Protein AF-A0A350WR61-F1 (afdb_monomer)

Secondary structure (DSSP, 8-state):
--------------------------PPPP-PPP-PPPPPPPPPPPEEEEETTEEEEHHHHHHHHHHHHHHHHHTT----HHHHHHHHHHHHHHHHHHHHHHHHTT----HHHHHHHHHHHHHHHSSHHHHHHHHHHTT--HHHHHHHHHH--

pLDDT: mean 86.01, std 17.09, range [39.62, 98.5]

Foldseek 3Di:
DDDDDDDDDDDDDDDDDDDDDPDDPPPPDDDDDDDDDDDDDDDDAAAPDADPNRGHHPVLLVLVLLLQVVVCVVVVHDDDSVRSSVVSVVVLNVLQVVQVVCVVVVNACDPVNLVVVVVVVCVVLVHPVSVCVVQVVSVHDPVSVSVVSRSRD

Mean predicted aligned error: 13.02 Å

Nearest PDB structures (foldseek):
  3nrk-assembly1_A  TM=5.940E-01  e=2.327E-01  Leptospira interrogans serovar Copenhageni str. Fiocruz L1-130
  1knz-assembly2_C  TM=4.263E-01  e=9.697E+00  Simian rotavirus A/SA11
  1knz-assembly4_N  TM=3.818E-01  e=7.681E+00  Simian rotavirus A/SA11

Solvent-accessible surface area (backbone atoms only — not comparable to full-atom values): 9834 Å² total; per-residue (Å²): 140,85,91,84,94,76,88,88,87,88,86,89,82,90,82,91,77,91,76,93,74,94,68,79,84,79,72,76,75,80,78,75,82,76,85,74,78,76,78,80,77,83,80,81,76,70,53,79,48,69,59,100,83,46,72,46,33,46,65,60,50,55,49,48,41,50,45,52,53,51,53,35,48,77,70,74,46,91,75,55,68,69,60,47,53,49,55,47,50,54,48,54,52,51,35,51,53,49,42,51,54,30,42,77,71,72,54,67,80,45,76,67,54,51,47,51,53,49,54,51,46,21,61,74,57,71,31,62,70,47,42,52,52,51,34,51,76,61,75,34,55,73,65,60,43,51,51,55,56,65,39,67,118

Structure (mmCIF, N/CA/C/O backbone):
data_AF-A0A350WR61-F1
#
_entry.id   AF-A0A350WR61-F1
#
loop_
_atom_site.group_PDB
_atom_site.id
_atom_site.type_symbol
_atom_site.label_atom_id
_atom_site.label_alt_id
_atom_site.label_comp_id
_atom_site.label_asym_id
_atom_site.label_entity_id
_atom_site.label_seq_id
_atom_site.pdbx_PDB_ins_code
_atom_site.Cartn_x
_atom_site.Cartn_y
_atom_site.Cartn_z
_atom_site.occupancy
_atom_site.B_iso_or_equiv
_atom_site.auth_seq_id
_atom_site.auth_comp_id
_atom_site.auth_asym_id
_atom_site.auth_atom_id
_atom_site.pdbx_PDB_model_num
ATOM 1 N N . MET A 1 1 ? 22.393 50.108 -62.869 1.00 44.00 1 MET A N 1
ATOM 2 C CA . MET A 1 1 ? 23.284 51.117 -62.239 1.00 44.00 1 MET A CA 1
ATOM 3 C C . MET A 1 1 ? 24.704 50.966 -62.793 1.00 44.00 1 MET A C 1
ATOM 5 O O . MET A 1 1 ? 24.929 50.007 -63.521 1.00 44.00 1 MET A O 1
ATOM 9 N N . ARG A 1 2 ? 25.620 51.920 -62.555 1.00 39.62 2 ARG A N 1
ATOM 10 C CA . ARG A 1 2 ? 26.973 51.962 -63.163 1.00 39.62 2 ARG A CA 1
ATOM 11 C C . ARG A 1 2 ? 28.097 51.743 -62.136 1.00 39.62 2 ARG A C 1
ATOM 13 O O . ARG A 1 2 ? 27.868 51.831 -60.937 1.00 39.62 2 ARG A O 1
ATOM 20 N N . PHE A 1 3 ? 29.280 51.427 -62.657 1.00 47.56 3 PHE A N 1
ATOM 21 C CA . PHE A 1 3 ? 30.454 50.871 -61.973 1.00 47.56 3 PHE A CA 1
ATOM 22 C C . PHE A 1 3 ? 31.424 51.959 -61.465 1.00 47.56 3 PHE A C 1
ATOM 24 O O . PHE A 1 3 ? 31.818 52.807 -62.263 1.00 47.56 3 PHE A O 1
ATOM 31 N N . GLN A 1 4 ? 31.857 51.886 -60.199 1.00 44.84 4 GLN A N 1
ATOM 32 C CA . GLN A 1 4 ? 33.144 52.379 -59.650 1.00 44.84 4 GLN A CA 1
ATOM 33 C C . GLN A 1 4 ? 33.476 51.484 -58.431 1.00 44.84 4 GLN A C 1
ATOM 35 O O . GLN A 1 4 ? 32.544 51.137 -57.712 1.00 44.84 4 GLN A O 1
ATOM 40 N N . LEU A 1 5 ? 34.676 50.955 -58.148 1.00 49.38 5 LEU A N 1
ATOM 41 C CA . LEU A 1 5 ? 36.078 51.161 -58.578 1.00 49.38 5 LEU A CA 1
ATOM 42 C C . LEU A 1 5 ? 36.944 52.085 -57.691 1.00 49.38 5 LEU A C 1
ATOM 44 O O . LEU A 1 5 ? 37.292 53.192 -58.088 1.00 49.38 5 LEU A O 1
ATOM 48 N N . THR A 1 6 ? 37.389 51.527 -56.562 1.00 53.47 6 THR A N 1
ATOM 49 C CA . THR A 1 6 ? 38.599 51.868 -55.779 1.00 53.47 6 THR A CA 1
ATOM 50 C C . THR A 1 6 ? 39.135 50.530 -55.212 1.00 53.47 6 THR A C 1
ATOM 52 O O . THR A 1 6 ? 38.340 49.770 -54.668 1.00 53.47 6 THR A O 1
ATOM 55 N N . THR A 1 7 ? 40.340 49.992 -55.481 1.00 47.50 7 THR A N 1
ATOM 56 C CA . THR A 1 7 ? 41.729 50.425 -55.149 1.00 47.50 7 THR A CA 1
ATOM 57 C C . THR A 1 7 ? 41.891 50.929 -53.706 1.00 47.50 7 THR A C 1
ATOM 59 O O . THR A 1 7 ? 41.081 51.722 -53.252 1.00 47.50 7 THR A O 1
ATOM 62 N N . LEU A 1 8 ? 42.889 50.531 -52.902 1.00 45.69 8 LEU A N 1
ATOM 63 C CA . LEU A 1 8 ? 44.117 49.707 -53.062 1.00 45.69 8 LEU A CA 1
ATOM 64 C C . LEU A 1 8 ? 44.355 48.977 -51.683 1.00 45.69 8 LEU A C 1
ATOM 66 O O . LEU A 1 8 ? 43.588 49.241 -50.762 1.00 45.69 8 LEU A O 1
ATOM 70 N N . THR A 1 9 ? 45.269 48.033 -51.386 1.00 51.28 9 THR A N 1
ATOM 71 C CA . THR A 1 9 ? 46.580 47.615 -51.938 1.00 51.28 9 THR A CA 1
ATOM 72 C C . THR A 1 9 ? 46.922 46.159 -51.533 1.00 51.28 9 THR A C 1
ATOM 74 O O . THR A 1 9 ? 46.396 45.649 -50.549 1.00 51.28 9 THR A O 1
ATOM 77 N N . LEU A 1 10 ? 47.845 45.504 -52.253 1.00 56.00 10 LEU A N 1
ATOM 78 C CA . LEU A 1 10 ? 48.500 44.223 -51.907 1.00 56.00 10 LEU A CA 1
ATOM 79 C C . LEU A 1 10 ? 49.873 44.482 -51.260 1.00 56.00 10 LEU A C 1
ATOM 81 O O . LEU A 1 10 ? 50.617 45.286 -51.813 1.00 56.00 10 LEU A O 1
ATOM 85 N N . LEU A 1 11 ? 50.281 43.736 -50.220 1.00 51.81 11 LEU A N 1
ATOM 86 C CA . LEU A 1 11 ? 51.716 43.506 -49.957 1.00 51.81 11 LEU A CA 1
ATOM 87 C C . LEU A 1 11 ? 52.004 42.278 -49.071 1.00 51.81 11 LEU A C 1
ATOM 89 O O . LEU A 1 11 ? 51.783 42.282 -47.864 1.00 51.81 11 LEU A O 1
ATOM 93 N N . LEU A 1 12 ? 52.553 41.238 -49.703 1.00 57.28 12 LEU A N 1
ATOM 94 C CA . LEU A 1 12 ? 53.260 40.125 -49.067 1.00 57.28 12 LEU A CA 1
ATOM 95 C C . LEU A 1 12 ? 54.753 40.483 -49.020 1.00 57.28 12 LEU A C 1
ATOM 97 O O . LEU A 1 12 ? 55.318 40.818 -50.061 1.00 57.28 12 LEU A O 1
ATOM 101 N N . ALA A 1 13 ? 55.402 40.384 -47.859 1.00 51.16 13 ALA A N 1
ATOM 102 C CA . ALA A 1 13 ? 56.842 40.615 -47.724 1.00 51.16 13 ALA A CA 1
ATOM 103 C C . ALA A 1 13 ? 57.480 39.601 -46.762 1.00 51.16 13 ALA A C 1
ATOM 105 O O . ALA A 1 13 ? 56.972 39.365 -45.667 1.00 51.16 13 ALA A O 1
ATOM 106 N N . LEU A 1 14 ? 58.594 38.998 -47.183 1.00 54.62 14 LEU A N 1
ATOM 107 C CA . LEU A 1 14 ? 59.378 38.063 -46.374 1.00 54.62 14 LEU A CA 1
ATOM 108 C C . LEU A 1 14 ? 60.289 38.837 -45.410 1.00 54.62 14 LEU A C 1
ATOM 110 O O . LEU A 1 14 ? 60.936 39.801 -45.811 1.00 54.62 14 LEU A O 1
ATOM 114 N N . GLY A 1 15 ? 60.407 38.354 -44.173 1.00 49.78 15 GLY A N 1
ATOM 115 C CA . GLY A 1 15 ? 61.365 38.847 -43.183 1.00 49.78 15 GLY A CA 1
ATOM 116 C C . GLY A 1 15 ? 62.021 37.686 -42.443 1.00 49.78 15 GLY A C 1
ATOM 117 O O . GLY A 1 15 ? 61.490 37.215 -41.443 1.00 49.78 15 GLY A O 1
ATOM 118 N N . VAL A 1 16 ? 63.163 37.206 -42.943 1.00 54.75 16 VAL A N 1
ATOM 119 C CA . VAL A 1 16 ? 63.955 36.161 -42.276 1.00 54.75 16 VAL A CA 1
ATOM 120 C C . VAL A 1 16 ? 65.034 36.825 -41.426 1.00 54.75 16 VAL A C 1
ATOM 122 O O . VAL A 1 16 ? 66.049 37.271 -41.955 1.00 54.75 16 VAL A O 1
ATOM 125 N N . THR A 1 17 ? 64.835 36.836 -40.109 1.00 59.53 17 THR A N 1
ATOM 126 C CA . THR A 1 17 ? 65.854 37.260 -39.139 1.00 59.53 17 THR A CA 1
ATOM 127 C C . THR A 1 17 ? 66.024 36.168 -38.092 1.00 59.53 17 THR A C 1
ATOM 129 O O . THR A 1 17 ? 65.186 36.007 -37.208 1.00 59.53 17 THR A O 1
ATOM 132 N N . ALA A 1 18 ? 67.112 35.406 -38.189 1.00 51.16 18 ALA A N 1
ATOM 133 C CA . ALA A 1 18 ? 67.494 34.465 -37.145 1.00 51.16 18 ALA A CA 1
ATOM 134 C C . ALA A 1 18 ? 68.160 35.220 -35.986 1.00 51.16 18 ALA A C 1
ATOM 136 O O . ALA A 1 18 ? 69.093 35.991 -36.205 1.00 51.16 18 ALA A O 1
ATOM 137 N N . CYS A 1 19 ? 67.721 34.960 -34.756 1.00 54.78 19 CYS A N 1
ATOM 138 C CA . CYS A 1 19 ? 68.417 35.398 -33.551 1.00 54.78 19 CYS A CA 1
ATOM 139 C C . CYS A 1 19 ? 68.455 34.222 -32.570 1.00 54.78 19 CYS A C 1
ATOM 141 O O . CYS A 1 19 ? 67.416 33.789 -32.071 1.00 54.78 19 CYS A O 1
ATOM 143 N N . ALA A 1 20 ? 69.639 33.648 -32.360 1.00 52.88 20 ALA A N 1
ATOM 144 C CA . ALA A 1 20 ? 69.805 32.476 -31.511 1.00 52.88 20 ALA A CA 1
ATOM 145 C C . ALA A 1 20 ? 69.954 32.893 -30.042 1.00 52.88 20 ALA A C 1
ATOM 147 O O . ALA A 1 20 ? 70.959 33.493 -29.669 1.00 52.88 20 ALA A O 1
ATOM 148 N N . SER A 1 21 ? 68.992 32.500 -29.207 1.00 51.25 21 SER A N 1
ATOM 149 C CA . SER A 1 21 ? 69.112 32.533 -27.747 1.00 51.25 21 SER A CA 1
ATOM 150 C C . SER A 1 21 ? 68.951 31.121 -27.202 1.00 51.25 21 SER A C 1
ATOM 152 O O . SER A 1 21 ? 67.846 30.582 -27.175 1.00 51.25 21 SER A O 1
ATOM 154 N N . PHE A 1 22 ? 70.055 30.525 -26.748 1.00 54.94 22 PHE A N 1
ATOM 155 C CA . PHE A 1 22 ? 70.063 29.226 -26.070 1.00 54.94 22 PHE A CA 1
ATOM 156 C C . PHE A 1 22 ? 69.548 29.367 -24.628 1.00 54.94 22 PHE A C 1
ATOM 158 O O . PHE A 1 22 ? 70.303 29.274 -23.663 1.00 54.94 22 PHE A O 1
ATOM 165 N N . GLY A 1 23 ? 68.245 29.610 -24.482 1.00 56.47 23 GLY A N 1
ATOM 166 C CA . GLY A 1 23 ? 67.543 29.431 -23.215 1.00 56.47 23 GLY A CA 1
ATOM 167 C C . GLY A 1 23 ? 67.274 27.946 -22.984 1.00 56.47 23 GLY A C 1
ATOM 168 O O . GLY A 1 23 ? 66.679 27.289 -23.838 1.00 56.47 23 GLY A O 1
ATOM 169 N N . THR A 1 24 ? 67.698 27.404 -21.842 1.00 59.31 24 THR A N 1
ATOM 170 C CA . THR A 1 24 ? 67.342 26.035 -21.4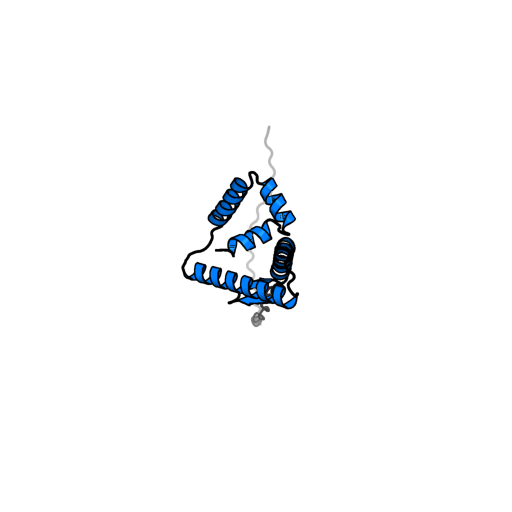44 1.00 59.31 24 THR A CA 1
ATOM 171 C C . THR A 1 24 ? 65.820 25.916 -21.324 1.00 59.31 24 THR A C 1
ATOM 173 O O . THR A 1 24 ? 65.232 26.703 -20.576 1.00 59.31 24 THR A O 1
ATOM 176 N N . PRO A 1 25 ? 65.161 24.958 -22.003 1.00 57.53 25 PRO A N 1
ATOM 177 C CA . PRO A 1 25 ? 63.734 24.743 -21.828 1.00 57.53 25 PRO A CA 1
ATOM 178 C C . PRO A 1 25 ? 63.483 24.150 -20.439 1.00 57.53 25 PRO A C 1
ATOM 180 O O . PRO A 1 25 ? 63.568 22.941 -20.232 1.00 57.53 25 PRO A O 1
ATOM 183 N N . SER A 1 26 ? 63.168 25.021 -19.482 1.00 58.69 26 SER A N 1
ATOM 184 C CA . SER A 1 26 ? 62.609 24.645 -18.185 1.00 58.69 26 SER A CA 1
ATOM 185 C C . SER A 1 26 ? 61.188 24.124 -18.396 1.00 58.69 26 SER A C 1
ATOM 187 O O . SER A 1 26 ? 60.215 24.839 -18.159 1.00 58.69 26 SER A O 1
ATOM 189 N N . THR A 1 27 ? 61.073 22.897 -18.908 1.00 60.53 27 THR A N 1
ATOM 190 C CA . THR A 1 27 ? 59.798 22.201 -19.084 1.00 60.53 27 THR A CA 1
ATOM 191 C C . THR A 1 27 ? 59.062 22.203 -17.745 1.00 60.53 27 THR A C 1
ATOM 193 O O . THR A 1 27 ? 59.596 21.647 -16.781 1.00 60.53 27 THR A O 1
ATOM 196 N N . PRO A 1 28 ? 57.871 22.820 -17.639 1.00 64.25 28 PRO A N 1
ATOM 197 C CA . PRO A 1 28 ? 57.111 22.766 -16.403 1.00 64.25 28 PRO A CA 1
ATOM 198 C C . PRO A 1 28 ? 56.745 21.307 -16.135 1.00 64.25 28 PRO A C 1
ATOM 200 O O . PRO A 1 28 ? 56.165 20.643 -16.997 1.00 64.25 28 PRO A O 1
ATOM 203 N N . THR A 1 29 ? 57.102 20.802 -14.953 1.00 67.31 29 THR A N 1
ATOM 204 C CA . THR A 1 29 ? 56.697 19.465 -14.510 1.00 67.31 29 THR A CA 1
ATOM 205 C C . THR A 1 29 ? 55.178 19.347 -14.653 1.00 67.31 29 THR A C 1
ATOM 207 O O . THR A 1 29 ? 54.475 20.212 -14.120 1.00 67.31 29 THR A O 1
ATOM 210 N N . PRO A 1 30 ? 54.648 18.326 -15.353 1.00 65.06 30 PRO A N 1
ATOM 211 C CA . PRO A 1 30 ? 53.210 18.142 -15.465 1.00 65.06 30 PRO A CA 1
ATOM 212 C C . PRO A 1 30 ? 52.582 18.085 -14.073 1.00 65.06 30 PRO A C 1
ATOM 214 O O . PRO A 1 30 ? 52.968 17.248 -13.254 1.00 65.06 30 PRO A O 1
ATOM 217 N N . SER A 1 31 ? 51.624 18.974 -13.796 1.00 68.06 31 SER A N 1
ATOM 218 C CA . SER A 1 31 ? 50.826 18.855 -12.579 1.00 68.06 31 SER A CA 1
ATOM 219 C C . SER A 1 31 ? 50.038 17.559 -12.680 1.00 68.06 31 SER A C 1
ATOM 221 O O . SER A 1 31 ? 49.202 17.410 -13.572 1.00 68.06 31 SER A O 1
ATOM 223 N N . ILE A 1 32 ? 50.319 16.623 -11.778 1.00 72.44 32 ILE A N 1
ATOM 224 C CA . ILE A 1 32 ? 49.530 15.401 -11.638 1.00 72.44 32 ILE A CA 1
ATOM 225 C C . ILE A 1 32 ? 48.088 15.845 -11.329 1.00 72.44 32 ILE A C 1
ATOM 227 O O . ILE A 1 32 ? 47.916 16.728 -10.480 1.00 72.44 32 ILE A O 1
ATOM 231 N N . PRO A 1 33 ? 47.060 15.324 -12.022 1.00 72.81 33 PRO A N 1
ATOM 232 C CA . PRO A 1 33 ? 45.683 15.644 -11.679 1.00 72.81 33 PRO A CA 1
ATOM 233 C C . PRO A 1 33 ? 45.382 15.126 -10.270 1.00 72.81 33 PRO A C 1
ATOM 235 O O . PRO A 1 33 ? 45.578 13.947 -9.986 1.00 72.81 33 PRO A O 1
ATOM 238 N N . THR A 1 34 ? 44.916 16.008 -9.389 1.00 74.81 34 THR A N 1
ATOM 239 C CA . THR A 1 34 ? 44.359 15.605 -8.093 1.00 74.81 34 THR A CA 1
ATOM 240 C C . THR A 1 34 ? 43.065 14.836 -8.332 1.00 74.81 34 THR A C 1
ATOM 242 O O . THR A 1 34 ? 42.216 15.310 -9.088 1.00 74.81 34 THR A O 1
ATOM 245 N N . ASP A 1 35 ? 42.887 13.694 -7.668 1.00 77.31 35 ASP A N 1
ATOM 246 C CA . ASP A 1 35 ? 41.625 12.954 -7.708 1.00 77.31 35 ASP A CA 1
ATOM 247 C C . ASP A 1 35 ? 40.474 13.828 -7.189 1.00 77.31 35 ASP A C 1
ATOM 249 O O . ASP A 1 35 ? 40.415 14.192 -6.011 1.00 77.31 35 ASP A O 1
ATOM 253 N N . THR A 1 36 ? 39.544 14.175 -8.080 1.00 81.56 36 THR A N 1
ATOM 254 C CA . THR A 1 36 ? 38.293 14.839 -7.705 1.00 81.56 36 THR A CA 1
ATOM 255 C C . THR A 1 36 ? 37.459 13.864 -6.870 1.00 81.56 36 THR A C 1
ATOM 257 O O . THR A 1 36 ? 37.189 12.760 -7.352 1.00 81.56 36 THR A O 1
ATOM 260 N N . PRO A 1 37 ? 37.008 14.234 -5.655 1.00 80.31 37 PRO A N 1
ATOM 261 C CA . PRO A 1 37 ? 36.134 13.380 -4.860 1.00 80.31 37 PRO A CA 1
ATOM 262 C C . PRO A 1 37 ? 34.889 12.966 -5.649 1.00 80.31 37 PRO A C 1
ATOM 264 O O . PRO A 1 37 ? 34.277 13.793 -6.331 1.00 80.31 37 PRO A O 1
ATOM 267 N N . LEU A 1 38 ? 34.504 11.692 -5.538 1.00 81.25 38 LEU A N 1
ATOM 268 C CA . LEU A 1 38 ? 33.260 11.200 -6.128 1.00 81.25 38 LEU A CA 1
ATOM 269 C C . LEU A 1 38 ? 32.066 12.024 -5.606 1.00 81.25 38 LEU A C 1
ATOM 271 O O . LEU A 1 38 ? 32.056 12.398 -4.428 1.00 81.25 38 LEU A O 1
ATOM 275 N N . PRO A 1 39 ? 31.056 12.308 -6.452 1.00 82.25 39 PRO A N 1
ATOM 276 C CA . PRO A 1 39 ? 29.849 12.986 -6.000 1.00 82.25 39 PRO A CA 1
ATOM 277 C C . PRO A 1 39 ? 29.162 12.167 -4.894 1.00 82.25 39 PRO A C 1
ATOM 279 O O . PRO A 1 39 ? 29.231 10.934 -4.915 1.00 82.25 39 PRO A O 1
ATOM 282 N N . PRO A 1 40 ? 28.501 12.821 -3.924 1.00 81.75 40 PRO A N 1
ATOM 283 C CA . PRO A 1 40 ? 27.839 12.118 -2.834 1.00 81.75 40 PRO A CA 1
ATOM 284 C C . PRO A 1 40 ? 26.739 11.194 -3.369 1.00 81.75 40 PRO A C 1
ATOM 286 O O . PRO A 1 40 ? 25.969 11.571 -4.254 1.00 81.75 40 PRO A O 1
ATOM 289 N N . SER A 1 41 ? 26.645 9.994 -2.791 1.00 81.75 41 SER A N 1
ATOM 290 C CA . SER A 1 41 ? 25.501 9.101 -3.000 1.00 81.75 41 SER A CA 1
ATOM 291 C C . SER A 1 41 ? 24.201 9.814 -2.602 1.00 81.75 41 SER A C 1
ATOM 293 O O . SER A 1 41 ? 24.210 10.541 -1.602 1.00 81.75 41 SER A O 1
ATOM 295 N N . PRO A 1 42 ? 23.075 9.596 -3.308 1.00 84.06 42 PRO A N 1
ATOM 296 C CA . PRO A 1 42 ? 21.775 10.051 -2.831 1.00 84.06 42 PRO A CA 1
ATOM 297 C C . PRO A 1 42 ? 21.471 9.471 -1.442 1.00 84.06 42 PRO A C 1
ATOM 299 O O . PRO A 1 42 ? 21.801 8.318 -1.148 1.00 84.06 42 PRO A O 1
ATOM 302 N N . THR A 1 43 ? 20.835 10.279 -0.596 1.00 89.44 43 THR A N 1
ATOM 303 C CA . THR A 1 43 ? 20.359 9.864 0.729 1.00 89.44 43 THR A CA 1
ATOM 304 C C . THR A 1 43 ? 19.168 8.906 0.578 1.00 89.44 43 THR A C 1
ATOM 306 O O . THR A 1 43 ? 18.233 9.250 -0.149 1.00 89.44 43 THR A O 1
ATOM 309 N N . PRO A 1 44 ? 19.148 7.744 1.260 1.00 89.62 44 PRO A N 1
ATOM 310 C CA . PRO A 1 44 ? 17.987 6.852 1.275 1.00 89.62 44 PRO A CA 1
ATOM 311 C C . PRO A 1 44 ? 16.708 7.517 1.821 1.00 89.62 44 PRO A C 1
ATOM 313 O O . PRO A 1 44 ? 16.799 8.424 2.655 1.00 89.62 44 PRO A O 1
ATOM 316 N N . PRO A 1 45 ? 15.511 7.062 1.403 1.00 92.44 45 PRO A N 1
ATOM 317 C CA . PRO A 1 45 ? 14.247 7.558 1.942 1.00 92.44 45 PRO A CA 1
ATOM 318 C C . PRO A 1 45 ? 14.030 7.103 3.401 1.00 92.44 45 PRO A C 1
ATOM 320 O O . PRO A 1 45 ? 14.481 6.015 3.778 1.00 92.44 45 PRO A O 1
ATOM 323 N N . PRO A 1 46 ? 13.290 7.872 4.227 1.00 96.44 46 PRO A N 1
ATOM 324 C CA . PRO A 1 46 ? 12.833 7.412 5.539 1.00 96.44 46 PRO A CA 1
ATOM 325 C C . PRO A 1 46 ? 12.044 6.106 5.404 1.00 96.44 46 PRO A C 1
ATOM 327 O O . PRO A 1 46 ? 11.065 6.046 4.659 1.00 96.44 46 PRO A O 1
ATOM 330 N N . SER A 1 47 ? 12.500 5.056 6.087 1.00 97.12 47 SER A N 1
ATOM 331 C CA . SER A 1 47 ? 12.034 3.681 5.884 1.00 97.12 47 SER A CA 1
ATOM 332 C C . SER A 1 47 ? 11.872 2.939 7.206 1.00 97.12 47 SER A C 1
ATOM 334 O O . SER A 1 47 ? 12.643 3.160 8.138 1.00 97.12 47 SER A O 1
ATOM 336 N N . VAL A 1 48 ? 10.882 2.046 7.276 1.00 97.69 48 VAL A N 1
ATOM 337 C CA . VAL A 1 48 ? 10.665 1.142 8.423 1.00 97.69 48 VAL A CA 1
ATOM 338 C C . VAL A 1 48 ? 11.401 -0.190 8.259 1.00 97.69 48 VAL A C 1
ATOM 340 O O . VAL A 1 48 ? 11.754 -0.817 9.254 1.00 97.69 48 VAL A O 1
ATOM 343 N N . ALA A 1 49 ? 11.671 -0.604 7.018 1.00 96.62 49 ALA A N 1
ATOM 344 C CA . ALA A 1 49 ? 12.426 -1.809 6.693 1.00 96.62 49 ALA A CA 1
ATOM 345 C C . ALA A 1 49 ? 13.144 -1.677 5.338 1.00 96.62 49 ALA A C 1
ATOM 347 O O . ALA A 1 49 ? 12.808 -0.824 4.510 1.00 96.62 49 ALA A O 1
ATOM 348 N N . THR A 1 50 ? 14.122 -2.553 5.099 1.00 97.06 50 THR A N 1
ATOM 349 C CA . THR A 1 50 ? 14.804 -2.692 3.806 1.00 97.06 50 THR A CA 1
ATOM 350 C C . THR A 1 50 ? 14.969 -4.174 3.488 1.00 97.06 50 THR A C 1
ATOM 352 O O . THR A 1 50 ? 15.594 -4.902 4.256 1.00 97.06 50 THR A O 1
ATOM 355 N N . ILE A 1 51 ? 14.394 -4.623 2.373 1.00 97.19 51 ILE A N 1
ATOM 356 C CA . ILE A 1 51 ? 14.271 -6.032 1.984 1.00 97.19 51 ILE A CA 1
ATOM 357 C C . ILE A 1 51 ? 15.040 -6.234 0.678 1.00 97.19 51 ILE A C 1
ATOM 359 O O . ILE A 1 51 ? 14.649 -5.718 -0.365 1.00 97.19 51 ILE A O 1
ATOM 363 N N . ASN A 1 52 ? 16.184 -6.922 0.746 1.00 96.06 52 ASN A N 1
ATOM 364 C CA . ASN A 1 52 ? 17.098 -7.165 -0.386 1.00 96.06 52 ASN A CA 1
ATOM 365 C C . ASN A 1 52 ? 17.572 -5.899 -1.147 1.00 96.06 52 ASN A C 1
ATOM 367 O O . ASN A 1 52 ? 18.076 -5.991 -2.262 1.00 96.06 52 ASN A O 1
ATOM 371 N N . GLY A 1 53 ? 17.461 -4.719 -0.523 1.00 94.06 53 GLY A N 1
ATOM 372 C CA . GLY A 1 53 ? 17.803 -3.412 -1.105 1.00 94.06 53 GLY A CA 1
ATOM 373 C C . GLY A 1 53 ? 16.592 -2.544 -1.474 1.00 94.06 53 GLY A C 1
ATOM 374 O O . GLY A 1 53 ? 16.760 -1.351 -1.715 1.00 94.06 53 GLY A O 1
ATOM 375 N N . GLU A 1 54 ? 15.383 -3.106 -1.460 1.00 94.19 54 GLU A N 1
ATOM 376 C CA . GLU A 1 54 ? 14.125 -2.377 -1.634 1.00 94.19 54 GLU A CA 1
ATOM 377 C C . GLU A 1 54 ? 13.651 -1.775 -0.302 1.00 94.19 54 GLU A C 1
ATOM 379 O O . GLU A 1 54 ? 13.784 -2.399 0.752 1.00 94.19 54 GLU A O 1
ATOM 384 N N . TYR A 1 55 ? 13.109 -0.557 -0.329 1.00 95.12 55 TYR A N 1
ATOM 385 C CA . TYR A 1 55 ? 12.718 0.191 0.869 1.00 95.12 55 TYR A CA 1
ATOM 386 C C . TYR A 1 55 ? 11.209 0.126 1.108 1.00 95.12 55 TYR A C 1
ATOM 388 O O . TYR A 1 55 ? 10.433 0.564 0.263 1.00 95.12 55 TYR A O 1
ATOM 396 N N . ILE A 1 56 ? 10.794 -0.310 2.301 1.00 96.06 56 ILE A N 1
ATOM 397 C CA . ILE A 1 56 ? 9.428 -0.071 2.784 1.00 96.06 56 ILE A CA 1
ATOM 398 C C . ILE A 1 56 ? 9.455 1.291 3.477 1.00 96.06 56 ILE A C 1
ATOM 400 O O . ILE A 1 56 ? 9.973 1.415 4.595 1.00 96.06 56 ILE A O 1
ATOM 404 N N . THR A 1 57 ? 8.974 2.332 2.791 1.00 95.75 57 THR A N 1
ATOM 405 C CA . THR A 1 57 ? 9.082 3.703 3.304 1.00 95.75 57 THR A CA 1
ATOM 406 C C . THR A 1 57 ? 8.188 3.910 4.527 1.00 95.75 57 THR A C 1
ATOM 408 O O . THR A 1 57 ? 7.156 3.256 4.696 1.00 95.75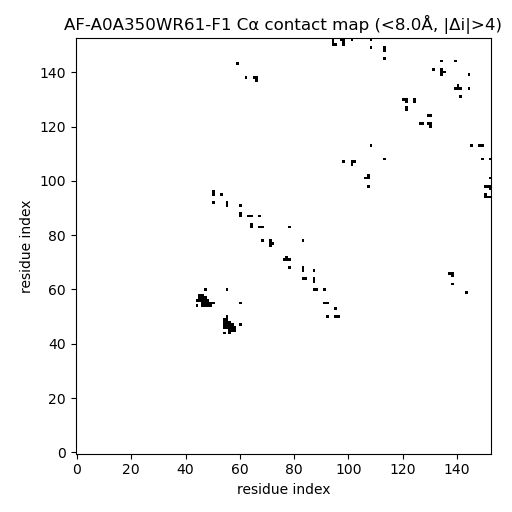 57 THR A O 1
ATOM 411 N N . SER A 1 58 ? 8.555 4.855 5.393 1.00 96.94 58 SER A N 1
ATOM 412 C CA . SER A 1 58 ? 7.712 5.238 6.531 1.00 96.94 58 SER A CA 1
ATOM 413 C C . SER A 1 58 ? 6.370 5.832 6.084 1.00 96.94 58 SER A C 1
ATOM 415 O O . SER A 1 58 ? 5.393 5.726 6.816 1.00 96.94 58 SER A O 1
ATOM 417 N N . ALA A 1 59 ? 6.300 6.430 4.889 1.00 94.81 59 ALA A N 1
ATOM 418 C CA . ALA A 1 59 ? 5.057 6.970 4.344 1.00 94.81 59 ALA A CA 1
ATOM 419 C C . ALA A 1 59 ? 4.101 5.852 3.897 1.00 94.81 59 ALA A C 1
ATOM 421 O O . ALA A 1 59 ? 2.932 5.872 4.275 1.00 94.81 59 ALA A O 1
ATOM 422 N N . ASP A 1 60 ? 4.604 4.852 3.162 1.00 93.69 60 ASP A N 1
ATOM 423 C CA . ASP A 1 60 ? 3.809 3.693 2.729 1.00 93.69 60 ASP A CA 1
ATOM 424 C C . ASP A 1 60 ? 3.265 2.910 3.927 1.00 93.69 60 ASP A C 1
ATOM 426 O O . ASP A 1 60 ? 2.088 2.549 3.955 1.00 93.69 60 ASP A O 1
ATOM 430 N N . PHE A 1 61 ? 4.116 2.686 4.935 1.00 97.44 61 PHE A N 1
ATOM 431 C CA . PHE A 1 61 ? 3.753 1.951 6.141 1.00 97.44 61 PHE A CA 1
ATOM 432 C C . PHE A 1 61 ? 2.645 2.645 6.947 1.00 97.44 61 PHE A C 1
ATOM 434 O O . PHE A 1 61 ? 1.633 2.016 7.252 1.00 97.44 61 PHE A O 1
ATOM 441 N N . GLU A 1 62 ? 2.790 3.934 7.279 1.00 97.06 62 GLU A N 1
ATOM 442 C CA . GLU A 1 62 ? 1.770 4.637 8.076 1.00 97.06 62 GLU A CA 1
ATOM 443 C C . GLU A 1 62 ? 0.466 4.847 7.271 1.00 97.06 62 GLU A C 1
ATOM 445 O O . GLU A 1 62 ? -0.625 4.848 7.845 1.00 97.06 62 GLU A O 1
ATOM 450 N N . ALA A 1 63 ? 0.542 4.946 5.935 1.00 96.25 63 ALA A N 1
ATOM 451 C CA . ALA A 1 63 ? -0.637 4.984 5.066 1.00 96.25 63 ALA A CA 1
ATOM 452 C C . ALA A 1 63 ? -1.390 3.640 5.034 1.00 96.25 63 ALA A C 1
ATOM 454 O O . ALA A 1 63 ? -2.621 3.620 5.107 1.00 96.25 63 ALA A O 1
ATOM 455 N N . GLU A 1 64 ? -0.678 2.511 4.976 1.00 97.06 64 GLU A N 1
ATOM 456 C CA . GLU A 1 64 ? -1.301 1.184 5.054 1.00 97.06 64 GLU A CA 1
ATOM 457 C C . GLU A 1 64 ? -1.847 0.894 6.460 1.00 97.06 64 GLU A C 1
ATOM 459 O O . GLU A 1 64 ? -2.933 0.337 6.608 1.00 97.06 64 GLU A O 1
ATOM 464 N N . LEU A 1 65 ? -1.170 1.376 7.508 1.00 98.12 65 LEU A N 1
ATOM 465 C CA . LEU A 1 65 ? -1.660 1.322 8.884 1.00 98.12 65 LEU A CA 1
ATOM 466 C C . LEU A 1 65 ? -2.975 2.097 9.056 1.00 98.12 65 LEU A C 1
ATOM 468 O O . LEU A 1 65 ? -3.892 1.617 9.729 1.00 98.12 65 LEU A O 1
ATOM 472 N N . ALA A 1 66 ? -3.108 3.263 8.420 1.00 97.06 66 ALA A N 1
ATOM 473 C CA . ALA A 1 66 ? -4.360 4.013 8.399 1.00 97.06 66 ALA A CA 1
ATOM 474 C C . ALA A 1 66 ? -5.486 3.231 7.693 1.00 97.06 66 ALA A C 1
ATOM 476 O O . ALA A 1 66 ? -6.589 3.123 8.240 1.00 97.06 66 ALA A O 1
ATOM 477 N N . ARG A 1 67 ? -5.209 2.621 6.529 1.00 96.38 67 ARG A N 1
ATOM 478 C CA . ARG A 1 67 ? -6.174 1.781 5.792 1.00 96.38 67 ARG A CA 1
ATOM 479 C C . ARG A 1 67 ? -6.601 0.545 6.582 1.00 96.38 67 ARG A C 1
ATOM 481 O O . ARG A 1 67 ? -7.799 0.288 6.705 1.00 96.38 67 ARG A O 1
ATOM 488 N N . TYR A 1 68 ? -5.651 -0.174 7.176 1.00 97.50 68 TYR A N 1
ATOM 489 C CA . TYR A 1 68 ? -5.912 -1.331 8.033 1.00 97.50 68 TYR A CA 1
ATOM 490 C C . TYR A 1 68 ? -6.811 -0.964 9.219 1.00 97.50 68 TYR A C 1
ATOM 492 O O . TYR A 1 68 ? -7.832 -1.615 9.455 1.00 97.50 68 TYR A O 1
ATOM 500 N N . ASN A 1 69 ? -6.487 0.113 9.940 1.00 97.31 69 ASN A N 1
ATOM 501 C CA . ASN A 1 69 ? -7.277 0.555 11.089 1.00 97.31 69 ASN A CA 1
ATOM 502 C C . ASN A 1 69 ? -8.688 1.016 10.684 1.00 97.31 69 ASN A C 1
ATOM 504 O O . ASN A 1 69 ? -9.655 0.703 11.386 1.00 97.31 69 ASN A O 1
ATOM 508 N N . ALA A 1 70 ? -8.842 1.681 9.534 1.00 96.25 70 ALA A N 1
ATOM 509 C CA . ALA A 1 70 ? -10.152 2.034 8.987 1.00 96.25 70 ALA A CA 1
ATOM 510 C C . ALA A 1 70 ? -10.986 0.784 8.644 1.00 96.25 70 ALA A C 1
ATOM 512 O O . ALA A 1 70 ? -12.149 0.691 9.043 1.00 96.25 70 ALA A O 1
ATOM 513 N N . ALA A 1 71 ? -10.385 -0.215 7.987 1.00 96.38 71 ALA A N 1
ATOM 514 C CA . ALA A 1 71 ? -11.047 -1.475 7.653 1.00 96.38 71 ALA A CA 1
ATOM 515 C C . ALA A 1 71 ? -11.466 -2.270 8.904 1.00 96.38 71 ALA A C 1
ATOM 517 O O . ALA A 1 71 ? -12.595 -2.753 8.987 1.00 96.38 71 ALA A O 1
ATOM 518 N N . GLN A 1 72 ? -10.600 -2.370 9.916 1.00 97.88 72 GLN A N 1
ATOM 519 C CA . GLN A 1 72 ? -10.924 -3.066 11.166 1.00 97.88 72 GLN A CA 1
ATOM 520 C C . GLN A 1 72 ? -12.021 -2.330 11.956 1.00 97.88 72 GLN A C 1
ATOM 522 O O . GLN A 1 72 ? -12.929 -2.982 12.474 1.00 97.88 72 GLN A O 1
ATOM 527 N N . THR A 1 73 ? -12.015 -0.990 11.950 1.00 96.19 73 THR A N 1
ATOM 528 C CA . THR A 1 73 ? -13.089 -0.162 12.528 1.00 96.19 73 THR A CA 1
ATOM 529 C C . THR A 1 73 ? -14.424 -0.390 11.813 1.00 96.19 73 THR A C 1
ATOM 531 O O . THR A 1 73 ? -15.442 -0.597 12.472 1.00 96.19 73 THR A O 1
ATOM 534 N N . ALA A 1 74 ? -14.432 -0.432 10.475 1.00 95.75 74 ALA A N 1
ATOM 535 C CA . ALA A 1 74 ? -15.629 -0.726 9.681 1.00 95.75 74 ALA A CA 1
ATOM 536 C C . ALA A 1 74 ? -16.178 -2.148 9.923 1.00 95.75 74 ALA A C 1
ATOM 538 O O . ALA A 1 74 ? -17.384 -2.371 9.836 1.00 95.75 74 ALA A O 1
ATOM 539 N N . LEU A 1 75 ? -15.310 -3.099 10.286 1.00 97.50 75 LEU A N 1
ATOM 540 C CA . LEU A 1 75 ? -15.677 -4.455 10.710 1.00 97.50 75 LEU A CA 1
ATOM 541 C C . LEU A 1 75 ? -16.059 -4.558 12.203 1.00 97.50 75 LEU A C 1
ATOM 543 O O . LEU A 1 75 ? -16.288 -5.665 12.691 1.00 97.50 75 LEU A O 1
ATOM 547 N N . GLY A 1 76 ? -16.112 -3.442 12.940 1.00 97.75 76 GLY A N 1
ATOM 548 C CA . GLY A 1 76 ? -16.458 -3.410 14.365 1.00 97.75 76 GLY A CA 1
ATOM 549 C C . GLY A 1 76 ? -15.413 -4.050 15.287 1.00 97.75 76 GLY A C 1
ATOM 550 O O . GLY A 1 76 ? -15.752 -4.474 16.392 1.00 97.75 76 GLY A O 1
ATOM 551 N N . LYS A 1 77 ? -14.155 -4.159 14.843 1.00 97.00 77 LYS A N 1
ATOM 552 C CA . LYS A 1 77 ? -13.059 -4.786 15.592 1.00 97.00 77 LYS A CA 1
ATOM 553 C C . LYS A 1 77 ? -12.157 -3.735 16.232 1.00 97.00 77 LYS A C 1
ATOM 555 O O . LYS A 1 77 ? -11.678 -2.829 15.555 1.00 97.00 77 LYS A O 1
ATOM 560 N N . THR A 1 78 ? -11.814 -3.944 17.498 1.00 94.25 78 THR A N 1
ATOM 561 C CA . THR A 1 78 ? -10.716 -3.227 18.158 1.00 94.25 78 THR A CA 1
ATOM 562 C C . THR A 1 78 ? -9.432 -4.044 18.042 1.00 94.25 78 THR A C 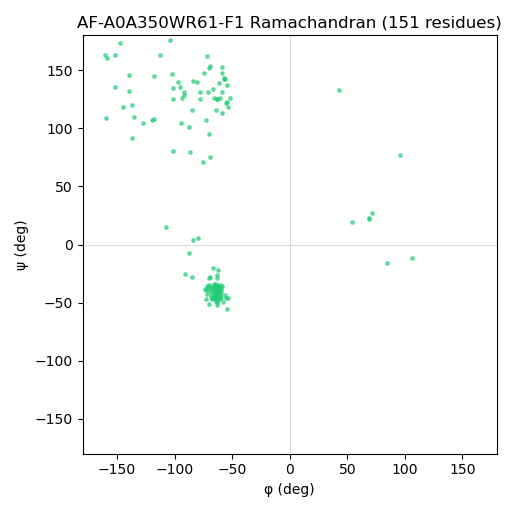1
ATOM 564 O O . THR A 1 78 ? -9.399 -5.203 18.453 1.00 94.25 78 THR A O 1
ATOM 567 N N . VAL A 1 79 ? -8.370 -3.433 17.519 1.00 96.31 79 VAL A N 1
ATOM 568 C CA . VAL A 1 79 ? -7.002 -3.975 17.497 1.00 96.31 79 VAL A CA 1
ATOM 569 C C . VAL A 1 79 ? -6.119 -3.023 18.309 1.00 96.31 79 VAL A C 1
ATOM 571 O O . VAL A 1 79 ? -6.368 -1.818 18.313 1.00 96.31 79 VAL A O 1
ATOM 574 N N . SER A 1 80 ? -5.119 -3.532 19.032 1.00 97.81 80 SER A N 1
ATOM 575 C CA . SER A 1 80 ? -4.113 -2.669 19.663 1.00 97.81 80 SER A CA 1
ATOM 576 C C . SER A 1 80 ? -3.147 -2.119 18.614 1.00 97.81 80 SER A C 1
ATOM 578 O O . SER A 1 80 ? -2.835 -2.803 17.641 1.00 97.81 80 SER A O 1
ATOM 580 N N . GLU A 1 81 ? -2.642 -0.903 18.828 1.00 96.62 81 GLU A N 1
ATOM 581 C CA . GLU A 1 81 ? -1.730 -0.235 17.890 1.00 96.62 81 GLU A CA 1
ATOM 582 C C . GLU A 1 81 ? -0.517 -1.111 17.537 1.00 96.62 81 GLU A C 1
ATOM 584 O O . GLU A 1 81 ? -0.235 -1.303 16.362 1.00 96.62 81 GLU A O 1
ATOM 589 N N . GLU A 1 82 ? 0.117 -1.735 18.533 1.00 98.00 82 GLU A N 1
ATOM 590 C CA . GLU A 1 82 ? 1.236 -2.671 18.345 1.00 98.00 82 GLU A CA 1
ATOM 591 C C . GLU A 1 82 ? 0.897 -3.829 17.388 1.00 98.00 82 GLU A C 1
ATOM 593 O O . GLU A 1 82 ? 1.656 -4.133 16.472 1.00 98.00 82 GLU A O 1
ATOM 598 N N . VAL A 1 83 ? -0.276 -4.454 17.552 1.00 98.19 83 VAL A N 1
ATOM 599 C CA . VAL A 1 83 ? -0.702 -5.579 16.701 1.00 98.19 83 VAL A CA 1
ATOM 600 C C . VAL A 1 83 ? -1.069 -5.094 15.299 1.00 98.19 83 VAL A C 1
ATOM 602 O O . VAL A 1 83 ? -0.767 -5.780 14.327 1.00 98.19 83 VAL A O 1
ATOM 605 N N . ALA A 1 84 ? -1.669 -3.908 15.171 1.00 98.25 84 ALA A N 1
ATOM 606 C CA . ALA A 1 84 ? -1.939 -3.299 13.871 1.00 98.25 84 ALA A CA 1
ATOM 607 C C . ALA A 1 84 ? -0.634 -2.960 13.126 1.00 98.25 84 ALA A C 1
ATOM 609 O O . ALA A 1 84 ? -0.500 -3.294 11.950 1.00 98.25 84 ALA A O 1
ATOM 610 N N . ARG A 1 85 ? 0.350 -2.369 13.821 1.00 98.50 85 ARG A N 1
ATOM 611 C CA . ARG A 1 85 ? 1.681 -2.056 13.278 1.00 98.50 85 ARG A CA 1
ATOM 612 C C . ARG A 1 85 ? 2.418 -3.319 12.835 1.00 98.50 85 ARG A C 1
ATOM 614 O O . ARG A 1 85 ? 2.927 -3.343 11.719 1.00 98.50 85 ARG A O 1
ATOM 621 N N . GLN A 1 86 ? 2.422 -4.367 13.659 1.00 98.44 86 GLN A N 1
ATOM 622 C CA . GLN A 1 86 ? 3.066 -5.639 13.327 1.00 98.44 86 GLN A CA 1
ATOM 623 C C . GLN A 1 86 ? 2.414 -6.310 12.108 1.00 98.44 86 GLN A C 1
ATOM 625 O O . GLN A 1 86 ? 3.115 -6.644 11.159 1.00 98.44 86 GLN A O 1
ATOM 630 N N . VAL A 1 87 ? 1.080 -6.442 12.087 1.00 98.50 87 VAL A N 1
ATOM 631 C CA . VAL A 1 87 ? 0.350 -7.074 10.969 1.00 98.50 87 VAL A CA 1
ATOM 632 C C . VAL A 1 87 ? 0.593 -6.346 9.646 1.00 98.50 87 VAL A C 1
ATOM 634 O O . VAL A 1 87 ? 0.797 -6.998 8.627 1.00 98.50 87 VAL A O 1
ATOM 637 N N . VAL A 1 88 ? 0.605 -5.011 9.652 1.00 98.38 88 VAL A N 1
ATOM 638 C CA . VAL A 1 88 ? 0.867 -4.215 8.443 1.00 98.38 88 VAL A CA 1
ATOM 639 C C . VAL A 1 88 ? 2.330 -4.304 8.006 1.00 98.38 88 VAL A C 1
ATOM 641 O O . VAL A 1 88 ? 2.597 -4.360 6.808 1.00 98.38 88 VAL A O 1
ATOM 644 N N . LEU A 1 89 ? 3.286 -4.360 8.939 1.00 98.44 89 LEU A N 1
ATOM 645 C CA . LEU A 1 89 ? 4.699 -4.522 8.590 1.00 98.44 89 LEU A CA 1
ATOM 646 C C . LEU A 1 89 ? 4.970 -5.905 7.982 1.00 98.44 89 LEU A C 1
ATOM 648 O O . LEU A 1 89 ? 5.618 -5.987 6.941 1.00 98.44 89 LEU A O 1
ATOM 652 N N . ASP A 1 90 ? 4.444 -6.968 8.595 1.00 98.44 90 ASP A N 1
ATOM 653 C CA . ASP A 1 90 ? 4.595 -8.343 8.107 1.00 98.44 90 ASP A CA 1
ATOM 654 C C . ASP A 1 90 ? 3.954 -8.529 6.724 1.00 98.44 90 ASP A C 1
ATOM 656 O O . ASP A 1 90 ? 4.557 -9.152 5.849 1.00 98.44 90 ASP A O 1
ATOM 660 N N . ASP A 1 91 ? 2.767 -7.954 6.494 1.00 97.88 91 ASP A N 1
ATOM 661 C CA . ASP A 1 91 ? 2.086 -8.001 5.196 1.00 97.88 91 ASP A CA 1
ATOM 662 C C . ASP A 1 91 ? 2.866 -7.238 4.113 1.00 97.88 91 ASP A C 1
ATOM 664 O O . ASP A 1 91 ? 3.125 -7.784 3.042 1.00 97.88 91 ASP A O 1
ATOM 668 N N . LEU A 1 92 ? 3.348 -6.022 4.399 1.00 97.44 92 LEU A N 1
ATOM 669 C CA . LEU A 1 92 ? 4.178 -5.261 3.456 1.00 97.44 92 LEU A CA 1
ATOM 670 C C . LEU A 1 92 ? 5.497 -5.981 3.127 1.00 97.44 92 LEU A C 1
ATOM 672 O O . LEU A 1 92 ? 5.910 -5.985 1.968 1.00 97.44 92 LEU A O 1
ATOM 676 N N . ILE A 1 93 ? 6.136 -6.630 4.107 1.00 97.56 93 ILE A N 1
ATOM 677 C CA . ILE A 1 93 ? 7.329 -7.463 3.880 1.00 97.56 93 ILE A CA 1
ATOM 678 C C . ILE A 1 93 ? 6.986 -8.681 3.010 1.00 97.56 93 ILE A C 1
ATOM 680 O O . ILE A 1 93 ? 7.727 -8.986 2.075 1.00 97.56 93 ILE A O 1
ATOM 684 N N . ALA A 1 94 ? 5.863 -9.355 3.272 1.00 97.31 94 ALA A N 1
ATOM 685 C CA . ALA A 1 94 ? 5.414 -10.498 2.483 1.00 97.31 94 ALA A CA 1
ATOM 686 C C . ALA A 1 94 ? 5.102 -10.111 1.027 1.00 97.31 94 ALA A C 1
ATOM 688 O O . ALA A 1 94 ? 5.528 -10.819 0.114 1.00 97.31 94 ALA A O 1
ATOM 689 N N . GLN A 1 95 ? 4.434 -8.972 0.799 1.00 96.25 95 GLN A N 1
ATOM 690 C CA . GLN A 1 95 ? 4.179 -8.442 -0.544 1.00 96.25 95 GLN A CA 1
ATOM 691 C C . GLN A 1 95 ? 5.492 -8.134 -1.289 1.00 96.25 95 GLN A C 1
ATOM 693 O O . GLN A 1 95 ? 5.643 -8.551 -2.433 1.00 96.25 95 GLN A O 1
ATOM 698 N N . VAL A 1 96 ? 6.463 -7.462 -0.647 1.00 95.81 96 VAL A N 1
ATOM 699 C CA . VAL A 1 96 ? 7.771 -7.150 -1.265 1.00 95.81 96 VAL A CA 1
ATOM 700 C C . VAL A 1 96 ? 8.542 -8.422 -1.633 1.00 95.81 96 VAL A C 1
ATOM 702 O O . VAL A 1 96 ? 9.050 -8.540 -2.749 1.00 95.81 96 VAL A O 1
ATOM 705 N N . LEU A 1 97 ? 8.601 -9.409 -0.733 1.00 96.38 97 LEU A N 1
ATOM 706 C CA . LEU A 1 97 ? 9.250 -10.695 -1.015 1.00 96.38 97 LEU A CA 1
ATOM 707 C C . LEU A 1 97 ? 8.556 -11.455 -2.156 1.00 96.38 97 LEU A C 1
ATOM 709 O O . LEU A 1 97 ? 9.232 -12.097 -2.960 1.00 96.38 97 LEU A O 1
ATOM 713 N N . LEU A 1 98 ? 7.227 -11.358 -2.259 1.00 95.44 98 LEU A N 1
ATOM 714 C CA . LEU A 1 98 ? 6.455 -11.959 -3.345 1.00 95.44 98 LEU A CA 1
ATOM 715 C C . LEU A 1 98 ? 6.733 -11.275 -4.693 1.00 95.44 98 LEU A C 1
ATOM 717 O O . LEU A 1 98 ? 6.990 -11.974 -5.671 1.00 95.44 98 LEU A O 1
ATOM 721 N N . SER A 1 99 ? 6.765 -9.938 -4.753 1.00 93.56 99 SER A N 1
ATOM 722 C CA . SER A 1 99 ? 7.109 -9.213 -5.985 1.00 93.56 99 SER A CA 1
ATOM 723 C C . SER A 1 99 ? 8.562 -9.433 -6.420 1.00 93.56 99 SER A C 1
ATOM 725 O O . SER A 1 99 ? 8.830 -9.536 -7.617 1.00 93.56 99 SER A O 1
ATOM 727 N N . GLN A 1 100 ? 9.495 -9.586 -5.475 1.00 94.56 100 GLN A N 1
ATOM 728 C CA . GLN A 1 100 ? 10.887 -9.940 -5.776 1.00 94.56 100 GLN A CA 1
ATOM 729 C C . GLN A 1 100 ? 11.001 -11.368 -6.335 1.00 94.56 100 GLN A C 1
ATOM 731 O O . GLN A 1 100 ? 11.601 -11.562 -7.391 1.00 94.56 100 GLN A O 1
ATOM 736 N N . ALA A 1 101 ? 10.354 -12.356 -5.706 1.00 95.12 101 ALA A N 1
ATOM 737 C CA . ALA A 1 101 ? 10.327 -13.734 -6.206 1.00 95.12 101 ALA A CA 1
ATOM 738 C C . ALA A 1 101 ? 9.619 -13.862 -7.572 1.00 95.12 101 ALA A C 1
ATOM 740 O O . ALA A 1 101 ? 10.030 -14.663 -8.413 1.00 95.12 101 ALA A O 1
ATOM 741 N N . ALA A 1 102 ? 8.583 -13.054 -7.823 1.00 94.12 102 ALA A N 1
ATOM 742 C CA . ALA A 1 102 ? 7.932 -12.964 -9.127 1.00 94.12 102 ALA A CA 1
ATOM 743 C C . ALA A 1 102 ? 8.899 -12.425 -10.197 1.00 94.12 102 ALA A C 1
ATOM 745 O O . ALA A 1 102 ? 9.053 -13.052 -11.246 1.00 94.12 102 ALA A O 1
ATOM 746 N N . ALA A 1 103 ? 9.621 -11.336 -9.910 1.00 92.88 103 ALA A N 1
ATOM 747 C CA . ALA A 1 103 ? 10.623 -10.772 -10.814 1.00 92.88 103 ALA A CA 1
ATOM 748 C C . ALA A 1 103 ? 11.784 -11.748 -11.101 1.00 92.88 103 ALA A C 1
ATOM 750 O O . ALA A 1 103 ? 12.154 -11.924 -12.263 1.00 92.88 103 ALA A O 1
ATOM 751 N N . GLU A 1 104 ? 12.305 -12.457 -10.090 1.00 94.75 104 GLU A N 1
ATOM 752 C CA . GLU A 1 104 ? 13.302 -13.531 -10.271 1.00 94.75 104 GLU A CA 1
ATOM 753 C C . GLU A 1 104 ? 12.785 -14.664 -11.177 1.00 94.75 104 GLU A C 1
ATOM 755 O O . GLU A 1 104 ? 13.529 -15.218 -11.991 1.00 94.75 104 GLU A O 1
ATOM 760 N N . ALA A 1 105 ? 11.490 -14.976 -11.091 1.00 96.19 105 ALA A N 1
ATOM 761 C CA . ALA A 1 105 ? 10.810 -15.936 -11.955 1.00 96.19 105 ALA A CA 1
ATOM 762 C C . ALA A 1 105 ? 10.418 -15.372 -13.343 1.00 96.19 105 ALA A C 1
ATOM 764 O O . ALA A 1 105 ? 9.836 -16.103 -14.143 1.00 96.19 105 ALA A O 1
ATOM 765 N N . ASN A 1 106 ? 10.813 -14.136 -13.681 1.00 94.31 106 ASN A N 1
ATOM 766 C CA . ASN A 1 106 ? 10.493 -13.399 -14.919 1.00 94.31 106 ASN A CA 1
ATOM 767 C C . ASN A 1 106 ? 9.010 -12.980 -15.057 1.00 94.31 106 ASN A C 1
ATOM 769 O O . ASN A 1 106 ? 8.537 -12.711 -16.162 1.00 94.31 106 ASN A O 1
ATOM 773 N N . PHE A 1 107 ? 8.283 -12.882 -13.941 1.00 91.81 107 PHE A N 1
ATOM 774 C CA . PHE A 1 107 ? 6.941 -12.301 -13.851 1.00 91.81 107 PHE A CA 1
ATOM 775 C C . PHE A 1 107 ? 7.021 -10.872 -13.287 1.00 91.81 107 PHE A C 1
ATOM 777 O O . PHE A 1 107 ? 6.783 -10.642 -12.104 1.00 91.81 107 PHE A O 1
ATOM 784 N N . GLU A 1 108 ? 7.355 -9.897 -14.136 1.00 89.56 108 GLU A N 1
ATOM 785 C CA . GLU A 1 108 ? 7.278 -8.470 -13.790 1.00 89.56 108 GLU A CA 1
ATOM 786 C C . GLU A 1 108 ? 5.947 -7.866 -14.274 1.00 89.56 108 GLU A C 1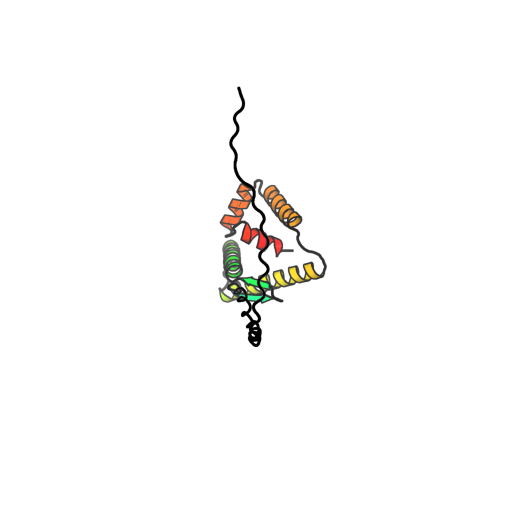
ATOM 788 O O . GLU A 1 108 ? 5.542 -8.077 -15.417 1.00 89.56 108 GLU A O 1
ATOM 793 N N . VAL A 1 109 ? 5.283 -7.063 -13.434 1.00 90.62 109 VAL A N 1
ATOM 794 C CA . VAL A 1 109 ? 4.140 -6.233 -13.855 1.00 90.62 109 VAL A CA 1
ATOM 795 C C . VAL A 1 109 ? 4.645 -5.063 -14.696 1.00 90.62 109 VAL A C 1
ATOM 797 O O . VAL A 1 109 ? 5.207 -4.092 -14.169 1.00 90.62 109 VAL A O 1
ATOM 800 N N . THR A 1 110 ? 4.404 -5.118 -16.006 1.00 93.44 110 THR A N 1
ATOM 801 C CA . THR A 1 110 ? 4.703 -3.989 -16.891 1.00 93.44 110 THR A CA 1
ATOM 802 C C . THR A 1 110 ? 3.718 -2.843 -16.652 1.00 93.44 110 THR A C 1
ATOM 804 O O . THR A 1 110 ? 2.620 -3.027 -16.123 1.00 93.44 110 THR A O 1
ATOM 807 N N . GLU A 1 111 ? 4.064 -1.638 -17.105 1.00 94.06 111 GLU A N 1
ATOM 808 C CA . GLU A 1 111 ? 3.138 -0.498 -17.044 1.00 94.06 111 GLU A CA 1
ATOM 809 C C . GLU A 1 111 ? 1.864 -0.714 -17.883 1.00 94.06 111 GLU A C 1
ATOM 811 O O . GLU A 1 111 ? 0.834 -0.109 -17.589 1.00 94.06 111 GLU A O 1
ATOM 816 N N . SER A 1 112 ? 1.900 -1.614 -18.876 1.00 96.00 112 SER A N 1
ATOM 817 C CA . SER A 1 112 ? 0.715 -2.023 -19.641 1.00 96.00 112 SER A CA 1
ATOM 818 C C . SER A 1 112 ? -0.207 -2.934 -18.827 1.00 96.00 112 SER A C 1
ATOM 820 O O . SER A 1 112 ? -1.429 -2.803 -18.914 1.00 96.00 112 SER A O 1
ATOM 822 N N . ASP A 1 113 ? 0.350 -3.834 -18.016 1.00 94.56 113 ASP A N 1
ATOM 823 C CA . ASP A 1 113 ? -0.427 -4.721 -17.143 1.00 94.56 113 ASP A CA 1
ATOM 824 C C . ASP A 1 113 ? -1.026 -3.931 -15.976 1.00 94.56 113 ASP A C 1
ATOM 826 O O . ASP A 1 113 ? -2.207 -4.075 -15.658 1.00 94.56 113 ASP A O 1
ATOM 830 N N . LEU A 1 114 ? -0.238 -3.024 -15.388 1.00 96.06 114 LEU A N 1
ATOM 831 C CA . LEU A 1 114 ? -0.697 -2.100 -14.354 1.00 96.06 114 LEU A CA 1
ATOM 832 C C . LEU A 1 114 ? -1.829 -1.201 -14.866 1.00 96.06 114 LEU A C 1
ATOM 834 O O . LEU A 1 114 ? -2.858 -1.086 -14.200 1.00 96.06 114 LEU A O 1
ATOM 838 N N . GLN A 1 115 ? -1.693 -0.625 -16.067 1.00 96.81 115 GLN A N 1
ATOM 839 C CA . GLN A 1 115 ? -2.777 0.159 -16.660 1.00 96.81 115 GLN A CA 1
ATOM 840 C C . GLN A 1 115 ? -4.007 -0.708 -16.958 1.00 96.81 115 GLN A C 1
ATOM 842 O O . GLN A 1 115 ? -5.119 -0.297 -16.649 1.00 96.81 115 GLN A O 1
ATOM 847 N N . SER A 1 116 ? -3.829 -1.943 -17.439 1.00 96.88 116 SER A N 1
ATOM 848 C CA . SER A 1 116 ? -4.943 -2.876 -17.668 1.00 96.88 116 SER A CA 1
ATOM 849 C C . SER A 1 116 ? -5.698 -3.227 -16.375 1.00 96.88 116 SER A C 1
ATOM 851 O O . SER A 1 116 ? -6.924 -3.343 -16.389 1.00 96.88 116 SER A O 1
ATOM 853 N N . ARG A 1 117 ? -4.999 -3.348 -15.233 1.00 96.06 117 ARG A N 1
ATOM 854 C CA . ARG A 1 117 ? -5.628 -3.514 -13.906 1.00 96.06 117 ARG A CA 1
ATOM 855 C C . ARG A 1 117 ? -6.401 -2.258 -13.486 1.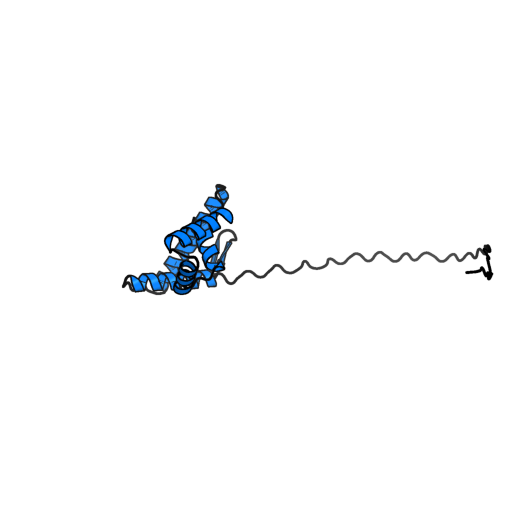00 96.06 117 ARG A C 1
ATOM 857 O O . ARG A 1 117 ? -7.509 -2.384 -12.970 1.00 96.06 117 ARG A O 1
ATOM 864 N N . ILE A 1 118 ? -5.861 -1.063 -13.738 1.00 97.38 118 ILE A N 1
ATOM 865 C CA . ILE A 1 118 ? -6.535 0.218 -13.459 1.00 97.38 118 ILE A CA 1
ATOM 866 C C . ILE A 1 118 ? -7.798 0.368 -14.319 1.00 97.38 118 ILE A C 1
ATOM 868 O O . ILE A 1 118 ? -8.871 0.627 -13.779 1.00 97.38 118 ILE A O 1
ATOM 872 N N . ASP A 1 119 ? -7.713 0.118 -15.624 1.00 97.75 119 ASP A N 1
ATOM 873 C CA . ASP A 1 119 ? -8.842 0.211 -16.557 1.00 97.75 119 ASP A CA 1
ATOM 874 C C . ASP A 1 119 ? -9.948 -0.809 -16.213 1.00 97.75 119 ASP A C 1
ATOM 876 O O . ASP A 1 119 ? -11.143 -0.509 -16.297 1.00 97.75 119 ASP A O 1
ATOM 880 N N . ALA A 1 120 ? -9.571 -2.001 -15.735 1.00 97.56 120 ALA A N 1
ATOM 881 C CA . ALA A 1 120 ? -10.516 -2.989 -15.218 1.00 97.56 120 ALA A CA 1
ATOM 882 C C . ALA A 1 120 ? -11.232 -2.518 -13.936 1.00 97.56 120 ALA A C 1
ATOM 884 O O . ALA A 1 120 ? -12.413 -2.825 -13.760 1.00 97.56 120 ALA A O 1
ATOM 885 N N . LEU A 1 121 ? -10.561 -1.771 -13.051 1.00 97.50 121 LEU A N 1
ATOM 886 C CA . LEU A 1 121 ? -11.177 -1.166 -11.862 1.00 97.50 121 LEU A CA 1
ATOM 887 C C . LEU A 1 121 ? -12.078 0.024 -12.225 1.00 97.50 121 LEU A C 1
ATOM 889 O O . LEU A 1 121 ? -13.178 0.136 -11.689 1.00 97.50 121 LEU A O 1
ATOM 893 N N . VAL A 1 122 ? -11.670 0.855 -13.190 1.00 98.06 122 VAL A N 1
ATOM 894 C CA . VAL A 1 122 ? -12.510 1.912 -13.785 1.00 98.06 122 VAL A CA 1
ATOM 895 C C . VAL A 1 122 ? -13.803 1.326 -14.358 1.00 98.06 122 VAL A C 1
ATOM 897 O O . VAL A 1 122 ? -14.881 1.862 -14.112 1.00 98.06 122 VAL A O 1
ATOM 900 N N . SER A 1 123 ? -13.717 0.196 -15.064 1.00 97.75 123 SER A N 1
ATOM 901 C CA . SER A 1 123 ? -14.881 -0.519 -15.603 1.00 97.75 123 SER A CA 1
ATOM 902 C C . SER A 1 123 ? -15.797 -1.081 -14.501 1.00 97.75 123 SER A C 1
ATOM 904 O O . SER A 1 123 ? -17.017 -0.955 -14.587 1.00 97.75 123 SER A O 1
ATOM 906 N N . GLN A 1 124 ? -15.227 -1.633 -13.42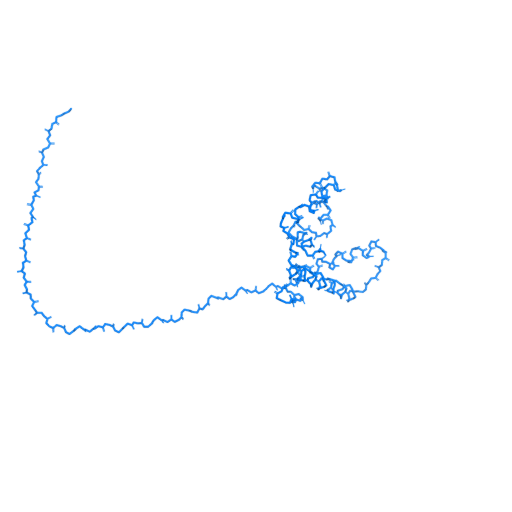1 1.00 97.06 124 GLN A N 1
ATOM 907 C CA . GLN A 1 124 ? -15.984 -2.152 -12.269 1.00 97.06 124 GLN A CA 1
ATOM 908 C C . GLN A 1 124 ? -16.685 -1.055 -11.451 1.00 97.06 124 GLN A C 1
ATOM 910 O O . GLN A 1 124 ? -17.793 -1.274 -10.964 1.00 97.06 124 GLN A O 1
ATOM 915 N N . LEU A 1 125 ? -16.060 0.117 -11.303 1.00 96.88 125 LEU A N 1
ATOM 916 C CA . LEU A 1 125 ? -16.620 1.271 -10.587 1.00 96.88 125 LEU A CA 1
ATOM 917 C C . LEU A 1 125 ? -17.479 2.184 -11.486 1.00 96.88 125 LEU A C 1
ATOM 919 O O . LEU A 1 125 ? -18.132 3.101 -10.992 1.00 96.88 125 LEU A O 1
ATOM 923 N N . GLY A 1 126 ? -17.498 1.935 -12.797 1.00 96.88 126 GLY A N 1
ATOM 924 C CA . GLY A 1 126 ? -18.314 2.634 -13.792 1.00 96.88 126 GLY A CA 1
ATOM 925 C C . GLY A 1 126 ? -17.724 3.938 -14.344 1.00 96.88 126 GLY A C 1
ATOM 926 O O . GLY A 1 126 ? -18.185 4.401 -15.388 1.00 96.88 126 GLY A O 1
ATOM 927 N N . SER A 1 127 ? -16.713 4.537 -13.702 1.00 97.38 127 SER A N 1
ATOM 928 C CA . SER A 1 127 ? -15.972 5.686 -14.246 1.00 97.38 127 SER A CA 1
ATOM 929 C C . SER A 1 127 ? -14.599 5.891 -13.591 1.00 97.38 127 SER A C 1
ATOM 931 O O . SER A 1 127 ? -14.324 5.398 -12.495 1.00 97.38 127 SER A O 1
ATOM 933 N N . ALA A 1 128 ? -13.735 6.668 -14.256 1.00 96.94 128 ALA A N 1
ATOM 934 C CA . ALA A 1 128 ? -12.449 7.092 -13.698 1.00 96.94 128 ALA A CA 1
ATOM 935 C C . ALA A 1 128 ? -12.637 8.005 -12.474 1.00 96.94 128 ALA A C 1
ATOM 937 O O . ALA A 1 128 ? -11.951 7.838 -11.468 1.00 96.94 128 ALA A O 1
ATOM 938 N N . ASP A 1 129 ? -13.633 8.895 -12.514 1.00 97.81 129 ASP A N 1
ATOM 939 C CA . ASP A 1 129 ? -14.003 9.756 -11.387 1.00 97.81 129 ASP A CA 1
ATOM 940 C C . ASP A 1 129 ? -14.426 8.938 -10.157 1.00 97.81 129 ASP A C 1
ATOM 942 O O . ASP A 1 129 ? -14.149 9.343 -9.029 1.00 97.81 129 ASP A O 1
ATOM 946 N N . ALA A 1 130 ? -15.088 7.790 -10.349 1.00 97.81 130 ALA A N 1
ATOM 947 C CA . ALA A 1 130 ? -15.473 6.889 -9.264 1.00 97.81 130 ALA A CA 1
ATOM 948 C C . ALA A 1 130 ? -14.254 6.180 -8.649 1.00 97.81 130 ALA A C 1
ATOM 950 O O . ALA A 1 130 ? -14.170 6.073 -7.425 1.00 97.81 130 ALA A O 1
ATOM 951 N N . LEU A 1 131 ? -13.276 5.766 -9.468 1.00 98.00 131 LEU A N 1
ATOM 952 C CA . LEU A 1 131 ? -11.998 5.243 -8.970 1.00 98.00 131 LEU A CA 1
ATOM 953 C C . LEU A 1 131 ? -11.202 6.315 -8.212 1.00 98.00 131 LEU A C 1
ATOM 955 O O . LEU A 1 131 ? -10.710 6.036 -7.124 1.00 98.00 131 LEU A O 1
ATOM 959 N N . SER A 1 132 ? -11.130 7.545 -8.725 1.00 97.44 132 SER A N 1
ATOM 960 C CA . SER A 1 132 ? -10.427 8.651 -8.061 1.00 97.44 132 SER A CA 1
ATOM 961 C C . SER A 1 132 ? -11.083 9.051 -6.730 1.00 97.44 132 SER A C 1
ATOM 963 O O . SER A 1 132 ? -10.394 9.245 -5.728 1.00 97.44 132 SER A O 1
ATOM 965 N N . GLN A 1 133 ? -12.419 9.079 -6.667 1.00 97.44 133 GLN A N 1
ATOM 966 C CA . GLN A 1 133 ? -13.154 9.262 -5.409 1.00 97.44 133 GLN A CA 1
ATOM 967 C C . GLN A 1 133 ? -12.906 8.114 -4.422 1.00 97.44 133 GLN A C 1
ATOM 969 O O . GLN A 1 133 ? -12.722 8.367 -3.231 1.00 97.44 133 GLN A O 1
ATOM 974 N N . TRP A 1 134 ? -12.862 6.864 -4.898 1.00 96.44 134 TRP A N 1
ATOM 975 C CA . TRP A 1 134 ? -12.538 5.711 -4.057 1.00 96.44 134 TRP A CA 1
ATOM 976 C C . TRP A 1 134 ? -11.105 5.798 -3.510 1.00 96.44 134 TRP A C 1
ATOM 978 O O . TRP A 1 134 ? -10.920 5.641 -2.305 1.00 96.44 134 TRP A O 1
ATOM 988 N N . GLN A 1 135 ? -10.117 6.119 -4.354 1.00 97.06 135 GLN A N 1
ATOM 989 C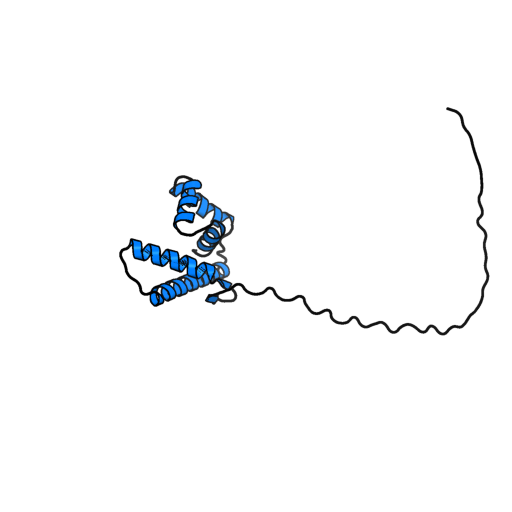 CA . GLN A 1 135 ? -8.715 6.323 -3.963 1.00 97.06 135 GLN A CA 1
ATOM 990 C C . GLN A 1 135 ? -8.607 7.368 -2.846 1.00 97.06 135 GLN A C 1
ATOM 992 O O . GLN A 1 135 ? -8.114 7.060 -1.760 1.00 97.06 135 GLN A O 1
ATOM 997 N N . ALA A 1 136 ? -9.153 8.567 -3.072 1.00 96.38 136 ALA A N 1
ATOM 998 C CA . ALA A 1 136 ? -9.114 9.660 -2.105 1.00 96.38 136 ALA A CA 1
ATOM 999 C C . ALA A 1 136 ? -9.803 9.294 -0.776 1.00 96.38 136 ALA A C 1
ATOM 1001 O O . ALA A 1 136 ? -9.285 9.605 0.296 1.00 96.38 136 ALA A O 1
ATOM 1002 N N . ALA A 1 137 ? -10.932 8.574 -0.825 1.00 95.62 137 ALA A N 1
ATOM 1003 C CA . ALA A 1 137 ? -11.635 8.092 0.367 1.00 95.62 137 ALA A CA 1
ATOM 1004 C C . ALA A 1 137 ? -10.853 7.029 1.169 1.00 95.62 137 ALA A C 1
ATOM 1006 O O . ALA A 1 137 ? -11.129 6.847 2.354 1.00 95.62 137 ALA A O 1
ATOM 1007 N N . HIS A 1 138 ? -9.876 6.354 0.552 1.00 95.12 138 HIS A N 1
ATOM 1008 C CA . HIS A 1 138 ? -9.012 5.344 1.181 1.00 95.12 138 HIS A CA 1
ATOM 1009 C C . HIS A 1 138 ? -7.569 5.844 1.399 1.00 95.12 138 HIS A C 1
ATOM 1011 O O . HIS A 1 138 ? -6.670 5.047 1.672 1.00 95.12 138 HIS A O 1
ATOM 1017 N N . GLY A 1 139 ? -7.334 7.159 1.304 1.00 94.38 139 GLY A N 1
ATOM 1018 C CA . GLY A 1 139 ? -6.025 7.766 1.567 1.00 94.38 139 GLY A CA 1
ATOM 1019 C C . GLY A 1 139 ? -4.967 7.484 0.496 1.00 94.38 139 GLY A C 1
ATOM 1020 O O . GLY A 1 139 ? -3.781 7.458 0.816 1.00 94.38 139 GLY A O 1
ATOM 1021 N N . TYR A 1 140 ? -5.385 7.251 -0.749 1.00 96.12 140 TYR A N 1
ATOM 1022 C CA . TYR A 1 140 ? -4.502 7.123 -1.907 1.00 96.12 140 TYR A CA 1
ATOM 1023 C C . TYR A 1 140 ? -4.494 8.393 -2.767 1.00 96.12 140 TYR A C 1
ATOM 1025 O O . TYR A 1 140 ? -5.527 9.032 -2.973 1.00 96.12 140 TYR A O 1
ATOM 1033 N N . ASP A 1 141 ? -3.334 8.670 -3.358 1.00 94.44 141 ASP A N 1
ATOM 1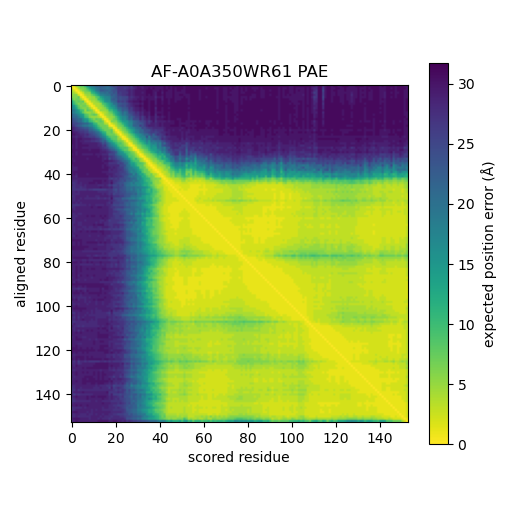034 C CA . ASP A 1 141 ? -3.198 9.383 -4.631 1.00 94.44 141 ASP A CA 1
ATOM 1035 C C . ASP A 1 141 ? -2.856 8.386 -5.762 1.00 94.44 141 ASP A C 1
ATOM 1037 O O . ASP A 1 141 ? -2.670 7.193 -5.516 1.00 94.44 141 ASP A O 1
ATOM 1041 N N . ASP A 1 142 ? -2.783 8.847 -7.014 1.00 93.62 142 ASP A N 1
ATOM 1042 C CA . ASP A 1 142 ? -2.503 7.970 -8.165 1.00 93.62 142 ASP A CA 1
ATOM 1043 C C . ASP A 1 142 ? -1.143 7.251 -8.058 1.00 93.62 142 ASP A C 1
ATOM 1045 O O . ASP A 1 142 ? -1.036 6.068 -8.383 1.00 93.62 142 ASP A O 1
ATOM 1049 N N . ALA A 1 143 ? -0.113 7.928 -7.539 1.00 93.19 143 ALA A N 1
ATOM 1050 C CA . ALA A 1 143 ? 1.234 7.375 -7.430 1.00 93.19 143 ALA A CA 1
ATOM 1051 C C . ALA A 1 143 ? 1.311 6.265 -6.369 1.00 93.19 143 ALA A C 1
ATOM 1053 O O . ALA A 1 143 ? 1.763 5.156 -6.662 1.00 93.19 143 ALA A O 1
ATOM 1054 N N . SER A 1 144 ? 0.819 6.532 -5.158 1.00 92.62 144 SER A N 1
ATOM 1055 C CA . SER A 1 144 ? 0.740 5.549 -4.069 1.00 92.62 144 SER A CA 1
ATOM 1056 C C . SER A 1 144 ? -0.192 4.382 -4.411 1.00 92.62 144 SER A C 1
ATOM 1058 O O . SER A 1 144 ? 0.121 3.235 -4.091 1.00 92.62 144 SER A O 1
ATOM 1060 N N . PHE 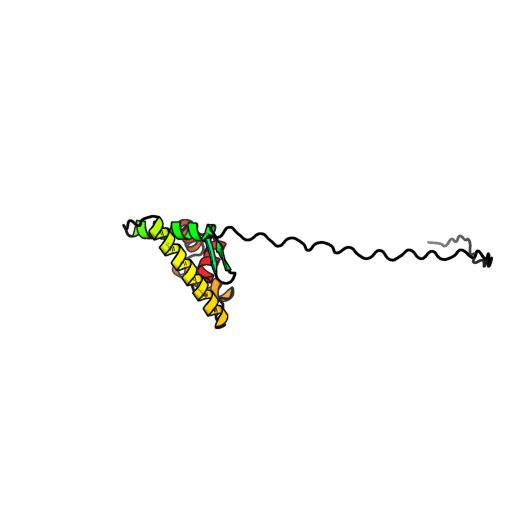A 1 145 ? -1.289 4.631 -5.134 1.00 96.12 145 PHE A N 1
ATOM 1061 C CA . PHE A 1 145 ? -2.165 3.570 -5.632 1.00 96.12 145 PHE A CA 1
ATOM 1062 C C . PHE A 1 145 ? -1.477 2.689 -6.682 1.00 96.12 145 PHE A C 1
ATOM 1064 O O . PHE A 1 145 ? -1.550 1.462 -6.601 1.00 96.12 145 PHE A O 1
ATOM 1071 N N . ARG A 1 146 ? -0.757 3.290 -7.639 1.00 95.12 146 ARG A N 1
ATOM 1072 C CA . ARG A 1 146 ? 0.040 2.561 -8.639 1.00 95.12 146 ARG A CA 1
ATOM 1073 C C . ARG A 1 146 ? 1.143 1.719 -7.995 1.00 95.12 146 ARG A C 1
ATOM 1075 O O . ARG A 1 146 ? 1.330 0.578 -8.410 1.00 95.12 146 ARG A O 1
ATOM 1082 N N . ILE A 1 147 ? 1.808 2.224 -6.955 1.00 91.50 147 ILE A N 1
ATOM 1083 C CA . ILE A 1 147 ? 2.793 1.467 -6.162 1.00 91.50 147 ILE A CA 1
ATOM 1084 C C . ILE A 1 147 ? 2.125 0.273 -5.460 1.00 91.50 147 ILE A C 1
ATOM 1086 O O . ILE A 1 147 ? 2.587 -0.860 -5.607 1.00 91.50 147 ILE A O 1
ATOM 1090 N N . ALA A 1 148 ? 1.005 0.488 -4.761 1.00 92.94 148 ALA A N 1
ATOM 1091 C CA . ALA A 1 148 ? 0.276 -0.580 -4.073 1.00 92.94 148 ALA A CA 1
ATOM 1092 C C . ALA A 1 148 ? -0.244 -1.663 -5.041 1.00 92.94 148 ALA A C 1
ATOM 1094 O O . ALA A 1 148 ? -0.129 -2.855 -4.753 1.00 92.94 148 ALA A O 1
ATOM 1095 N N . LEU A 1 149 ? -0.747 -1.278 -6.221 1.00 94.06 149 LEU A N 1
ATOM 1096 C CA . LEU A 1 149 ? -1.144 -2.220 -7.274 1.00 94.06 149 LEU A CA 1
ATOM 1097 C C . LEU A 1 149 ? 0.046 -2.966 -7.895 1.00 94.06 149 LEU A C 1
ATOM 1099 O O . LEU A 1 149 ? -0.081 -4.152 -8.189 1.00 94.06 149 LEU A O 1
ATOM 1103 N N . LYS A 1 150 ? 1.197 -2.314 -8.106 1.00 91.75 150 LYS A N 1
ATOM 1104 C CA . LYS A 1 150 ? 2.384 -2.967 -8.688 1.00 91.75 150 LYS A CA 1
ATOM 1105 C C . LYS A 1 150 ? 3.025 -3.983 -7.737 1.00 91.75 150 LYS A C 1
ATOM 1107 O O . LYS A 1 150 ? 3.601 -4.957 -8.207 1.00 91.75 150 LYS A O 1
ATOM 1112 N N . ARG A 1 151 ? 2.886 -3.776 -6.423 1.00 89.69 151 ARG A N 1
ATOM 1113 C CA . ARG A 1 151 ? 3.391 -4.672 -5.369 1.00 89.69 151 ARG A CA 1
ATOM 1114 C C . ARG A 1 151 ? 2.438 -5.835 -5.037 1.00 89.69 151 ARG A C 1
ATOM 1116 O O . ARG A 1 151 ? 2.893 -6.895 -4.625 1.00 89.69 151 ARG A O 1
ATOM 1123 N N . SER A 1 152 ? 1.127 -5.663 -5.227 1.00 85.19 152 SER A N 1
ATOM 1124 C CA . SER A 1 152 ? 0.117 -6.709 -4.981 1.00 85.19 152 SER A CA 1
ATOM 1125 C C . SER A 1 152 ? -0.076 -7.615 -6.206 1.00 85.19 152 SER A C 1
ATOM 1127 O O . SER A 1 152 ? -1.013 -7.440 -6.995 1.00 85.19 152 SER A O 1
ATOM 1129 N N . VAL A 1 153 ? 0.850 -8.563 -6.380 1.00 72.81 153 VAL A N 1
ATOM 1130 C CA . VAL A 1 153 ? 0.913 -9.539 -7.490 1.00 72.81 153 VAL A CA 1
ATOM 1131 C C . VAL A 1 153 ? 0.458 -10.942 -7.100 1.00 72.81 153 VAL A C 1
ATOM 1133 O O . VAL A 1 153 ? 0.651 -11.317 -5.925 1.00 72.81 153 VAL A O 1
#

Sequence (153 aa):
MRFQLTTLTLLLALGVTACASFGTPSTPTPSIPTDTPLPPSPTPPPSVATINGEYITSADFEAELARYNAAQTALGKTVSEEVARQVVLDDLIAQVLLSQAAAEANFEVTESDLQSRIDALVSQLGSADALSQWQAAHGYDDASFRIALKRSV

Radius of gyration: 35.37 Å; Cα contacts (8 Å, |Δi|>4): 82; chains: 1; bounding box: 88×68×83 Å